Protein AF-A0A3N5Z529-F1 (afdb_monomer_lite)

pLDDT: mean 80.08, std 12.44, range [42.09, 96.94]

Sequence (91 aa):
MSISRRKCLKWIGAAGLGSVAGKSAFAAGNKHFEGYPESFGVLHDITLCVGCRSCEAACAKVNELPAPDKPFTDLSVLQEKRRTTAKAYTV

Radius of gyration: 19.18 Å; chains: 1; bounding box: 45×37×35 Å

Secondary structure (DSSP, 8-state):
-PPPHHHHHHHHHHHHTTTTSPPP-----SS----STT-------TTS-----HHHHHHHHHTTPPPPSS-TT-GGGGGS----BTTBS--

Foldseek 3Di:
DDDDPVNVVVVVVVVVVPCPVPDDDDPPDVDDDVPDPPDPDDDDDPVPDPQQQVVQVVVCVVVVADADPDHSNDSVVVVDDDDADPRGNDD

Structure (mmCIF, N/CA/C/O backbone):
data_AF-A0A3N5Z529-F1
#
_entry.id   AF-A0A3N5Z529-F1
#
loop_
_atom_site.group_PDB
_atom_site.id
_atom_site.type_symbol
_atom_site.label_atom_id
_atom_site.label_alt_id
_atom_site.label_comp_id
_atom_site.label_asym_id
_atom_site.label_entity_id
_atom_site.label_seq_id
_atom_site.pdbx_PDB_ins_code
_atom_site.Cartn_x
_atom_site.Cartn_y
_atom_site.Cartn_z
_atom_site.occupancy
_atom_site.B_iso_or_equiv
_atom_site.auth_seq_id
_atom_site.auth_comp_id
_atom_site.auth_asym_id
_atom_site.auth_atom_id
_atom_site.pdbx_PDB_model_num
ATOM 1 N N . MET A 1 1 ? 27.579 12.521 11.276 1.00 42.09 1 MET A N 1
ATOM 2 C CA . MET A 1 1 ? 27.631 13.919 10.783 1.00 42.09 1 MET A CA 1
ATOM 3 C C . MET A 1 1 ? 26.208 14.421 10.582 1.00 42.09 1 MET A C 1
ATOM 5 O O . MET A 1 1 ? 25.507 13.861 9.753 1.00 42.09 1 MET A O 1
ATOM 9 N N . SER A 1 2 ? 25.747 15.411 11.351 1.00 59.53 2 SER A N 1
ATOM 10 C CA . SER A 1 2 ? 24.384 15.943 11.212 1.00 59.53 2 SER A CA 1
ATOM 11 C C . SER A 1 2 ? 24.333 17.041 10.143 1.00 59.53 2 SER A C 1
ATOM 13 O O . SER A 1 2 ? 25.062 18.035 10.189 1.00 59.53 2 SER A O 1
ATOM 15 N N . ILE A 1 3 ? 23.476 16.856 9.140 1.00 74.81 3 ILE A N 1
ATOM 16 C CA . ILE A 1 3 ? 23.124 17.911 8.187 1.00 74.81 3 ILE A CA 1
ATOM 17 C C . ILE A 1 3 ? 22.276 18.956 8.925 1.00 74.81 3 ILE A C 1
ATOM 19 O O . ILE A 1 3 ? 21.289 18.623 9.575 1.00 74.81 3 ILE A O 1
ATOM 23 N N . SER A 1 4 ? 22.657 20.234 8.838 1.00 83.38 4 SER A N 1
ATOM 24 C CA . SER A 1 4 ? 21.835 21.341 9.340 1.00 83.38 4 SER A CA 1
ATOM 25 C C . SER A 1 4 ? 20.928 21.873 8.229 1.00 83.38 4 SER A C 1
ATOM 27 O O . SER A 1 4 ? 21.308 21.855 7.057 1.00 83.38 4 SER A O 1
ATOM 29 N N . ARG A 1 5 ? 19.747 22.405 8.582 1.00 83.44 5 ARG A N 1
ATOM 30 C CA . ARG A 1 5 ? 18.767 22.949 7.612 1.00 83.44 5 ARG A CA 1
ATOM 31 C C . ARG A 1 5 ? 19.406 23.942 6.631 1.00 83.44 5 ARG A C 1
ATOM 33 O O . ARG A 1 5 ? 19.174 23.861 5.432 1.00 83.44 5 ARG A O 1
ATOM 40 N N . ARG A 1 6 ? 20.292 24.818 7.125 1.00 84.56 6 ARG A N 1
ATOM 41 C CA . ARG A 1 6 ? 21.047 25.777 6.297 1.00 84.56 6 ARG A CA 1
ATOM 42 C C . ARG A 1 6 ? 22.052 25.114 5.354 1.00 84.56 6 ARG A C 1
ATOM 44 O O . ARG A 1 6 ? 22.184 25.560 4.222 1.00 84.56 6 ARG A O 1
ATOM 51 N N . LYS A 1 7 ? 22.762 24.070 5.796 1.00 84.81 7 LYS A N 1
ATOM 52 C CA . LYS A 1 7 ? 23.670 23.319 4.914 1.00 84.81 7 LYS A CA 1
ATOM 53 C C . LYS A 1 7 ? 22.884 22.598 3.819 1.00 84.81 7 LYS A C 1
ATOM 55 O O . LYS A 1 7 ? 23.294 22.664 2.671 1.00 84.81 7 LYS A O 1
ATOM 60 N N . CYS A 1 8 ? 21.740 22.001 4.156 1.00 83.25 8 CYS A N 1
ATOM 61 C CA . CYS A 1 8 ? 20.849 21.369 3.182 1.00 83.25 8 CYS A CA 1
ATOM 62 C C . CYS A 1 8 ? 20.399 22.361 2.095 1.00 83.25 8 CYS A C 1
ATOM 64 O O . CYS A 1 8 ? 20.602 22.109 0.914 1.00 83.25 8 CYS A O 1
ATOM 66 N N . LEU A 1 9 ? 19.900 23.540 2.488 1.00 84.81 9 LEU A N 1
ATOM 67 C CA . LEU A 1 9 ? 19.462 24.573 1.540 1.00 84.81 9 LEU A CA 1
ATOM 68 C C . LEU A 1 9 ? 20.588 25.066 0.620 1.00 84.81 9 LEU A C 1
ATOM 70 O O . LEU A 1 9 ? 20.356 25.273 -0.567 1.00 84.81 9 LEU A O 1
ATOM 74 N N . LYS A 1 10 ? 21.815 25.211 1.141 1.00 82.88 10 LYS A N 1
ATOM 75 C CA . LYS A 1 10 ? 22.985 25.564 0.322 1.00 82.88 10 LYS A CA 1
ATOM 76 C C . LYS A 1 10 ? 23.293 24.498 -0.733 1.00 82.88 10 LYS A C 1
ATOM 78 O O . LYS A 1 10 ? 23.582 24.852 -1.870 1.00 82.88 10 LYS A O 1
ATOM 83 N N . TRP A 1 11 ? 23.192 23.216 -0.376 1.00 80.75 11 TRP A N 1
ATOM 84 C CA . TRP A 1 11 ? 23.383 22.111 -1.320 1.00 80.75 11 TRP A CA 1
ATOM 85 C C . TRP A 1 11 ? 22.290 22.055 -2.393 1.00 80.75 11 TRP A C 1
ATOM 87 O O . TRP A 1 11 ? 22.614 21.871 -3.562 1.00 80.75 11 TRP A O 1
ATOM 97 N N . ILE A 1 12 ? 21.023 22.287 -2.028 1.00 80.56 12 ILE A N 1
ATOM 98 C CA . ILE A 1 12 ? 19.910 22.357 -2.991 1.00 80.56 12 ILE A CA 1
ATOM 99 C C . ILE A 1 12 ? 20.111 23.519 -3.974 1.00 80.56 12 ILE A C 1
ATOM 101 O O . ILE A 1 12 ? 19.987 23.328 -5.180 1.00 80.56 12 ILE A O 1
ATOM 105 N N . GLY A 1 13 ? 20.467 24.710 -3.478 1.00 77.12 13 GLY A N 1
ATOM 106 C CA . GLY A 1 13 ? 20.715 25.880 -4.326 1.00 77.12 13 GLY A CA 1
ATOM 107 C C . GLY A 1 13 ? 21.897 25.691 -5.282 1.00 77.12 13 GLY A C 1
ATOM 108 O O . GLY A 1 13 ? 21.802 26.056 -6.449 1.00 77.12 13 GLY A O 1
ATOM 109 N N . ALA A 1 14 ? 22.982 25.064 -4.816 1.00 75.38 14 ALA A N 1
ATOM 110 C CA . ALA A 1 14 ? 24.133 24.738 -5.659 1.00 75.38 14 ALA A CA 1
ATOM 111 C C . ALA A 1 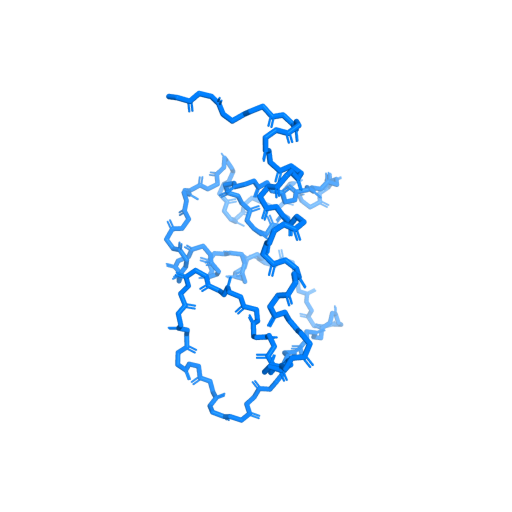14 ? 23.791 23.698 -6.743 1.00 75.38 14 ALA A C 1
ATOM 113 O O . ALA A 1 14 ? 24.205 23.854 -7.888 1.00 75.38 14 ALA A O 1
ATOM 114 N N . ALA A 1 15 ? 23.002 22.670 -6.409 1.00 68.88 15 ALA A N 1
ATOM 115 C CA . ALA A 1 15 ? 22.557 21.658 -7.370 1.00 68.88 15 ALA A CA 1
ATOM 116 C C . ALA A 1 15 ? 21.545 22.207 -8.398 1.00 68.88 15 ALA A C 1
ATOM 118 O O . ALA A 1 15 ? 21.516 21.751 -9.539 1.00 68.88 15 ALA A O 1
ATOM 119 N N . GLY A 1 16 ? 20.744 23.210 -8.021 1.00 64.81 16 GLY A N 1
ATOM 120 C CA . GLY A 1 16 ? 19.743 23.838 -8.890 1.00 64.81 16 GLY A CA 1
ATOM 121 C C . GLY A 1 16 ? 20.316 24.685 -10.031 1.00 64.81 16 GLY A C 1
ATOM 122 O O . GLY A 1 16 ? 19.630 24.904 -11.022 1.00 64.81 16 GLY A O 1
ATOM 123 N N . LEU A 1 17 ? 21.576 25.125 -9.954 1.00 63.62 17 LEU A N 1
ATOM 124 C CA . LEU A 1 17 ? 22.221 25.866 -11.050 1.00 63.62 17 LEU A CA 1
ATOM 125 C C . LEU A 1 17 ? 22.504 24.987 -12.287 1.00 63.62 17 LEU A C 1
ATOM 127 O O . LEU A 1 17 ? 22.694 25.518 -13.377 1.00 63.62 17 LEU A O 1
ATOM 131 N N . GLY A 1 18 ? 22.501 23.655 -12.143 1.00 61.91 18 GLY A N 1
ATOM 132 C CA . GLY A 1 18 ? 22.744 22.705 -13.237 1.00 61.91 18 GLY A CA 1
ATOM 133 C C . GLY A 1 18 ? 21.492 22.205 -13.970 1.00 61.91 18 GLY A C 1
ATOM 134 O O . GLY A 1 18 ? 21.622 21.504 -14.969 1.00 61.91 18 GLY A O 1
ATOM 135 N N . SER A 1 19 ? 20.280 22.537 -13.511 1.00 58.94 19 SER A N 1
ATOM 136 C CA . SER A 1 19 ? 19.029 21.964 -14.041 1.00 58.94 19 SER A CA 1
ATOM 137 C C . SER A 1 19 ? 18.432 22.706 -15.244 1.00 58.94 19 SER A C 1
ATOM 139 O O . SER A 1 19 ? 17.369 22.320 -15.726 1.00 58.94 19 SER A O 1
ATOM 141 N N . VAL A 1 20 ? 19.110 23.733 -15.772 1.00 60.41 20 VAL A N 1
ATOM 142 C CA . VAL A 1 20 ? 18.638 24.519 -16.934 1.00 60.41 20 VAL A CA 1
ATOM 143 C C . VAL A 1 20 ? 18.599 23.677 -18.225 1.00 60.41 20 VAL A C 1
ATOM 145 O O . VAL A 1 20 ? 17.826 23.966 -19.132 1.00 60.41 20 VAL A O 1
ATOM 148 N N . ALA A 1 21 ? 19.357 22.576 -18.283 1.00 65.12 21 ALA A N 1
ATOM 149 C CA . ALA A 1 21 ? 19.256 21.545 -19.317 1.00 65.12 21 ALA A CA 1
ATOM 150 C C . ALA A 1 21 ? 18.500 20.317 -18.767 1.00 65.12 21 ALA A C 1
ATOM 152 O O . ALA A 1 21 ? 19.090 19.280 -18.462 1.00 65.12 21 ALA A O 1
ATOM 153 N N . GLY A 1 22 ? 17.192 20.455 -18.547 1.00 60.00 22 GLY A N 1
ATOM 154 C CA . GLY A 1 22 ? 16.372 19.420 -17.912 1.00 60.00 22 GLY A CA 1
ATOM 155 C C . GLY A 1 22 ? 16.208 18.165 -18.777 1.00 60.00 22 GLY A C 1
ATOM 156 O O . GLY A 1 22 ? 15.579 18.211 -19.830 1.00 60.00 22 GLY A O 1
ATOM 157 N N . LYS A 1 23 ? 16.717 17.020 -18.308 1.00 63.16 23 LYS A N 1
ATOM 158 C CA . LYS A 1 23 ? 16.179 15.707 -18.698 1.00 63.16 23 LYS A CA 1
ATOM 159 C C . LYS A 1 23 ? 14.917 15.431 -17.882 1.00 63.16 23 LYS A C 1
ATOM 161 O O . LYS A 1 23 ? 14.795 15.916 -16.757 1.00 63.16 23 LYS A O 1
ATOM 166 N N . SER A 1 24 ? 14.005 14.632 -18.429 1.00 66.88 24 SER A N 1
ATOM 167 C CA . SER A 1 24 ? 12.816 14.149 -17.726 1.00 66.88 24 SER A CA 1
ATOM 168 C C . SER A 1 24 ? 13.225 13.525 -16.389 1.00 66.88 24 SER A C 1
ATOM 170 O O . SER A 1 24 ? 14.004 12.571 -16.355 1.00 66.88 24 SER A O 1
ATOM 172 N N . ALA A 1 25 ? 12.730 14.076 -15.283 1.00 63.78 25 ALA A N 1
ATOM 173 C CA . ALA A 1 25 ? 12.906 13.467 -13.976 1.00 63.78 25 ALA A CA 1
ATOM 174 C C . ALA A 1 25 ? 11.930 12.292 -13.868 1.00 63.78 25 ALA A C 1
ATOM 176 O O . ALA A 1 25 ? 10.717 12.490 -13.828 1.00 63.78 25 ALA A O 1
ATOM 177 N N . PHE A 1 26 ? 12.458 11.072 -13.837 1.00 60.12 26 PHE A N 1
ATOM 178 C CA . PHE A 1 26 ? 11.667 9.902 -13.475 1.00 60.12 26 PHE A CA 1
ATOM 179 C C . PHE A 1 26 ? 11.586 9.806 -11.955 1.00 60.12 26 PHE A C 1
ATOM 181 O O . PHE A 1 26 ? 12.553 10.103 -11.249 1.00 60.12 26 PHE A O 1
ATOM 188 N N . ALA A 1 27 ? 10.424 9.402 -11.445 1.00 60.62 27 ALA A N 1
ATOM 189 C CA . ALA A 1 27 ? 1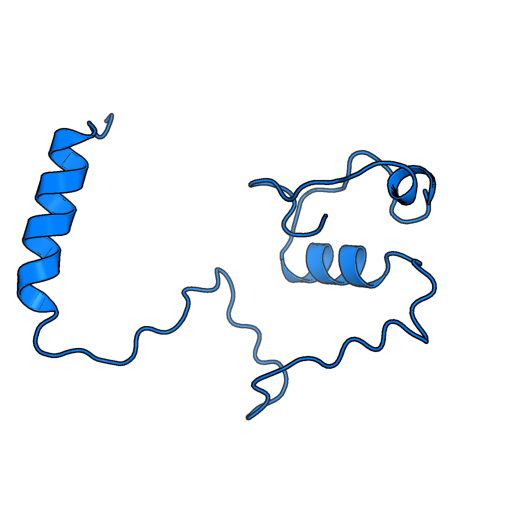0.273 9.111 -10.030 1.00 60.62 27 ALA A CA 1
ATOM 190 C C . ALA A 1 27 ? 11.303 8.044 -9.629 1.00 60.62 27 ALA A C 1
ATOM 192 O O . ALA A 1 27 ? 11.340 6.957 -10.206 1.00 60.62 27 ALA A O 1
ATOM 193 N N . ALA A 1 28 ? 12.151 8.363 -8.651 1.00 55.91 28 ALA A N 1
ATOM 194 C CA . ALA A 1 28 ? 13.076 7.403 -8.070 1.00 55.91 28 ALA A CA 1
ATOM 195 C C . ALA A 1 28 ? 12.273 6.397 -7.234 1.00 55.91 28 ALA A C 1
ATOM 197 O O . ALA A 1 28 ? 12.019 6.607 -6.049 1.00 55.91 28 ALA A O 1
ATOM 198 N N . GLY A 1 29 ? 11.812 5.325 -7.876 1.00 57.78 29 GLY A N 1
ATOM 199 C CA . GLY A 1 29 ? 11.325 4.142 -7.181 1.00 57.78 29 GLY A CA 1
ATOM 200 C C . GLY A 1 29 ? 12.506 3.388 -6.574 1.00 57.78 29 GLY A C 1
ATOM 201 O O . GLY A 1 29 ? 13.538 3.226 -7.219 1.00 57.78 29 GLY A O 1
ATOM 202 N N . ASN A 1 30 ? 12.362 2.904 -5.340 1.00 57.88 30 ASN A N 1
ATOM 203 C CA . ASN A 1 30 ? 13.423 2.155 -4.654 1.00 57.88 30 ASN A CA 1
ATOM 204 C C . ASN A 1 30 ? 13.692 0.774 -5.287 1.00 57.88 30 ASN A C 1
ATOM 206 O O . ASN A 1 30 ? 14.687 0.137 -4.950 1.00 57.88 30 ASN A O 1
ATOM 210 N N . LYS A 1 31 ? 12.823 0.315 -6.200 1.00 59.25 31 LYS A N 1
ATOM 211 C CA . LYS A 1 31 ? 12.978 -0.906 -6.998 1.00 59.25 31 LYS A CA 1
ATOM 212 C C . LYS A 1 31 ? 12.395 -0.708 -8.399 1.00 59.25 31 LYS A C 1
ATOM 214 O O . LYS A 1 31 ? 11.314 -0.137 -8.543 1.00 59.25 31 LYS A O 1
ATOM 219 N N . HIS A 1 32 ? 13.106 -1.189 -9.420 1.00 62.09 32 HIS A N 1
ATOM 220 C CA . HIS A 1 32 ? 12.578 -1.292 -10.779 1.00 62.09 32 HIS A CA 1
ATOM 221 C C . HIS A 1 32 ? 11.734 -2.565 -10.869 1.00 62.09 32 HIS A C 1
ATOM 223 O O . HIS A 1 32 ? 12.255 -3.675 -10.782 1.00 62.09 32 HIS A O 1
ATOM 229 N N . PHE A 1 33 ? 10.420 -2.396 -10.967 1.00 66.69 33 PHE A N 1
ATOM 230 C CA . PHE A 1 33 ? 9.497 -3.476 -11.282 1.00 66.69 33 P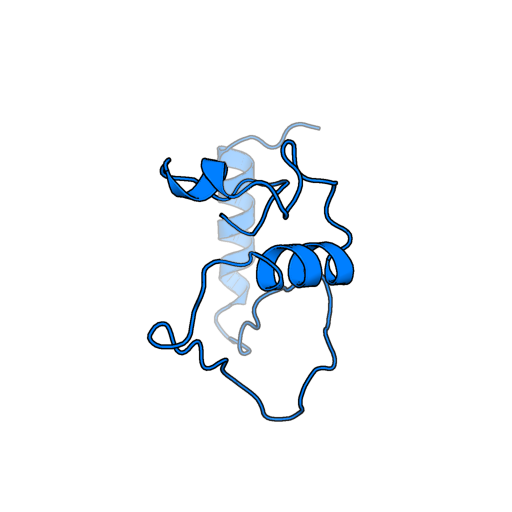HE A CA 1
ATOM 231 C C . PHE A 1 33 ? 9.378 -3.537 -12.806 1.00 66.69 33 PHE A C 1
ATOM 233 O O . PHE A 1 33 ? 8.837 -2.604 -13.393 1.00 66.69 33 PHE A O 1
ATOM 240 N N . GLU A 1 34 ? 9.888 -4.601 -13.440 1.00 69.38 34 GLU A N 1
ATOM 241 C CA . GLU A 1 34 ? 9.819 -4.743 -14.909 1.00 69.38 34 GLU A CA 1
ATOM 242 C C . GLU A 1 34 ? 8.374 -4.818 -15.430 1.00 69.38 34 GLU A C 1
ATOM 244 O O . GLU A 1 34 ? 8.114 -4.475 -16.578 1.00 69.38 34 GLU A O 1
ATOM 249 N N . GLY A 1 35 ? 7.431 -5.175 -14.549 1.00 68.94 35 GLY A N 1
ATOM 250 C CA . GLY A 1 35 ? 5.999 -4.947 -14.704 1.00 68.94 35 GLY A CA 1
ATOM 251 C C . GLY A 1 35 ? 5.415 -5.288 -16.069 1.00 68.94 35 GLY A C 1
ATOM 252 O O . GLY A 1 35 ? 5.728 -6.319 -16.658 1.00 68.94 35 GLY A O 1
ATOM 253 N N . TYR A 1 36 ? 4.500 -4.433 -16.525 1.00 71.62 36 TYR A N 1
ATOM 254 C CA . TYR A 1 36 ? 3.902 -4.522 -17.851 1.00 71.62 36 TYR A CA 1
ATOM 255 C C . TYR A 1 36 ? 4.500 -3.402 -18.715 1.00 71.62 36 TYR A C 1
ATOM 257 O O . TYR A 1 36 ? 4.253 -2.225 -18.419 1.00 71.62 36 TYR A O 1
ATOM 265 N N . PRO A 1 37 ? 5.287 -3.725 -19.755 1.00 77.00 37 PRO A N 1
ATOM 266 C CA . PRO A 1 37 ? 5.839 -2.724 -20.662 1.00 77.00 37 PRO A CA 1
ATOM 267 C C . PRO A 1 37 ? 4.734 -1.812 -21.207 1.00 77.00 37 PRO A C 1
ATOM 269 O O . PRO A 1 37 ? 3.628 -2.280 -21.475 1.00 77.00 37 PRO A O 1
ATOM 272 N N . GLU A 1 38 ? 5.019 -0.515 -21.337 1.00 78.00 38 GLU A N 1
ATOM 273 C CA . GLU A 1 38 ? 4.068 0.509 -21.809 1.00 78.00 38 GLU A CA 1
ATOM 274 C C . GLU A 1 38 ? 2.816 0.729 -20.928 1.00 78.00 38 GLU A C 1
ATOM 276 O O . GLU A 1 38 ? 1.879 1.418 -21.335 1.00 78.00 38 GLU A O 1
ATOM 281 N N . SER A 1 39 ? 2.777 0.195 -19.701 1.00 78.56 39 SER A N 1
ATOM 282 C CA . SER A 1 39 ? 1.695 0.492 -18.754 1.00 78.56 39 SER A CA 1
ATOM 283 C C . SER A 1 39 ? 2.037 1.689 -17.859 1.00 78.56 39 SER A C 1
ATOM 285 O O . SER A 1 39 ? 2.977 1.672 -17.069 1.00 78.56 39 SER A O 1
ATOM 287 N N . PHE A 1 40 ? 1.242 2.755 -17.975 1.00 79.00 40 PHE A N 1
ATOM 288 C CA . PHE A 1 40 ? 1.433 4.003 -17.219 1.00 79.00 40 PHE A CA 1
ATOM 289 C C . PHE A 1 40 ? 0.400 4.204 -16.098 1.00 79.00 40 PHE A C 1
ATOM 291 O O . PHE A 1 40 ? 0.411 5.233 -15.423 1.00 79.00 40 PHE A O 1
ATOM 298 N N . GLY A 1 41 ? -0.503 3.242 -15.883 1.00 82.62 41 GLY A N 1
ATOM 299 C CA . GLY A 1 41 ? -1.587 3.372 -14.911 1.00 82.62 41 GLY A CA 1
ATOM 300 C C . GLY A 1 41 ? -2.151 2.038 -14.434 1.00 82.62 41 GLY A C 1
ATOM 301 O O . GLY A 1 41 ? -1.954 0.999 -15.057 1.00 82.62 41 GLY A O 1
ATOM 302 N N . VAL A 1 42 ? -2.872 2.093 -13.312 1.00 86.38 42 VAL A N 1
ATOM 303 C CA . VAL A 1 42 ? -3.571 0.954 -12.703 1.00 86.38 42 VAL A CA 1
ATOM 304 C C . VAL A 1 42 ? -5.038 1.332 -12.519 1.00 86.38 42 VAL A C 1
ATOM 306 O O . VAL A 1 42 ? -5.337 2.351 -11.896 1.00 86.38 42 VAL A O 1
ATOM 309 N N . LEU A 1 43 ? -5.953 0.512 -13.041 1.00 91.69 43 LEU A N 1
ATOM 310 C CA . LEU A 1 43 ? -7.384 0.651 -12.774 1.00 91.69 43 LEU A CA 1
ATOM 311 C C . LEU A 1 43 ? -7.720 -0.031 -11.443 1.00 91.69 43 LEU A C 1
ATOM 313 O O . LEU A 1 43 ? -7.541 -1.238 -11.298 1.00 91.69 43 LEU A O 1
ATOM 317 N N . HIS A 1 44 ? -8.237 0.738 -10.488 1.00 92.38 44 HIS A N 1
ATOM 318 C CA . HIS A 1 44 ? -8.812 0.217 -9.251 1.00 92.38 44 HIS A CA 1
ATOM 319 C C . HIS A 1 44 ? -10.321 0.461 -9.270 1.00 92.38 44 HIS A C 1
ATOM 321 O O . HIS A 1 44 ? -10.781 1.566 -8.984 1.00 92.38 44 HIS A O 1
ATOM 327 N N . ASP A 1 45 ? -11.084 -0.573 -9.625 1.00 96.12 45 ASP A N 1
ATOM 328 C CA . ASP A 1 45 ? -12.542 -0.519 -9.593 1.00 96.12 45 ASP A CA 1
ATOM 329 C C . ASP A 1 45 ? -13.054 -0.736 -8.164 1.00 96.12 45 ASP A C 1
ATOM 331 O O . ASP A 1 45 ? -13.075 -1.849 -7.634 1.00 96.12 45 ASP A O 1
ATOM 335 N N . ILE A 1 46 ? -13.465 0.360 -7.532 1.00 93.94 46 ILE A N 1
ATOM 336 C CA . ILE A 1 46 ? -13.974 0.351 -6.161 1.00 93.94 46 ILE A CA 1
ATOM 337 C C . ILE A 1 46 ? -15.382 -0.240 -6.043 1.00 93.94 46 ILE A C 1
ATOM 339 O O . ILE A 1 46 ? -15.785 -0.585 -4.938 1.00 93.94 46 ILE A O 1
ATOM 343 N N . THR A 1 47 ? -16.119 -0.400 -7.147 1.00 96.94 47 THR A N 1
ATOM 344 C CA . THR A 1 47 ? -17.447 -1.037 -7.128 1.00 96.94 47 THR A CA 1
ATOM 345 C C . THR A 1 47 ? -17.352 -2.546 -6.890 1.00 96.94 47 THR A C 1
ATOM 347 O O . THR A 1 47 ? -18.275 -3.141 -6.339 1.00 96.94 47 THR A O 1
ATOM 350 N N . LEU A 1 48 ? -16.209 -3.147 -7.238 1.00 95.62 48 LEU A N 1
ATOM 351 C CA . LEU A 1 48 ? -15.890 -4.561 -7.013 1.00 95.62 48 LEU A CA 1
ATOM 352 C C . LEU A 1 48 ? -14.961 -4.781 -5.808 1.00 95.62 48 LEU A C 1
ATOM 354 O O . LEU A 1 48 ? -14.662 -5.920 -5.446 1.00 95.62 48 LEU A O 1
ATOM 358 N N . CYS A 1 49 ? -14.469 -3.707 -5.187 1.00 92.94 49 CYS A N 1
ATOM 359 C CA . CYS A 1 49 ? -13.537 -3.804 -4.075 1.00 92.94 49 CYS A CA 1
ATOM 360 C C . CYS A 1 49 ? -14.252 -4.275 -2.803 1.00 92.94 49 CYS A C 1
ATOM 362 O O . CYS A 1 49 ? -15.098 -3.581 -2.248 1.00 92.94 49 CYS A O 1
ATOM 364 N N . VAL A 1 50 ? -13.856 -5.445 -2.300 1.00 93.25 50 VAL A N 1
ATOM 365 C CA . VAL A 1 50 ? -14.427 -6.051 -1.082 1.00 93.25 50 VAL A CA 1
ATOM 366 C C . VAL A 1 50 ? -13.625 -5.749 0.189 1.00 93.25 50 VAL A C 1
ATOM 368 O O . VAL A 1 50 ? -13.901 -6.307 1.246 1.00 93.25 50 VAL A O 1
ATOM 371 N N . GLY A 1 51 ? -12.581 -4.920 0.099 1.00 91.12 51 GLY A N 1
ATOM 372 C CA . GLY A 1 51 ? -11.744 -4.578 1.253 1.00 91.12 51 GLY A CA 1
ATOM 373 C C . GLY A 1 51 ? -10.927 -5.749 1.816 1.00 91.12 51 GLY A C 1
ATOM 374 O O . GLY A 1 51 ? -10.589 -5.740 2.992 1.00 91.12 51 GLY A O 1
ATOM 375 N N . CYS A 1 52 ? -10.575 -6.753 1.003 1.00 92.94 52 CYS A N 1
ATOM 376 C CA . CYS A 1 52 ? -9.863 -7.959 1.461 1.00 92.94 52 CYS A CA 1
ATOM 377 C C . CYS A 1 52 ? -8.376 -7.756 1.802 1.00 92.94 52 CYS A C 1
ATOM 379 O O . CYS A 1 52 ? -7.725 -8.693 2.256 1.00 92.94 52 CYS A O 1
ATOM 381 N N . ARG A 1 53 ? -7.820 -6.565 1.541 1.00 93.12 53 ARG A N 1
ATOM 382 C CA . ARG A 1 53 ? -6.426 -6.185 1.847 1.00 93.12 53 ARG A CA 1
ATOM 383 C C . ARG A 1 53 ? -5.341 -7.057 1.191 1.00 93.12 53 ARG A C 1
ATOM 385 O O . ARG A 1 53 ? -4.165 -6.948 1.533 1.00 93.12 53 ARG A O 1
ATOM 392 N N . SER A 1 54 ? -5.685 -7.867 0.188 1.00 93.19 54 SER A N 1
ATOM 393 C CA . SER A 1 54 ? -4.706 -8.658 -0.576 1.00 93.19 54 SER A CA 1
ATOM 394 C C . SER A 1 54 ? -3.728 -7.780 -1.364 1.00 93.19 54 SER A C 1
ATOM 396 O O . SER A 1 54 ? -2.558 -8.132 -1.515 1.00 93.19 54 SER A O 1
ATOM 398 N N . CYS A 1 55 ? -4.180 -6.606 -1.811 1.00 91.81 55 CYS A N 1
ATOM 399 C CA . CYS A 1 55 ? -3.344 -5.598 -2.455 1.00 91.81 55 CYS A CA 1
ATOM 400 C C . CYS A 1 55 ? -2.252 -5.052 -1.516 1.00 91.81 55 CYS A C 1
ATOM 402 O O . CYS A 1 55 ? -1.116 -4.871 -1.953 1.00 91.81 55 CYS A O 1
ATOM 404 N N . GLU A 1 56 ? -2.552 -4.858 -0.226 1.00 91.94 56 GLU A N 1
ATOM 405 C CA . GLU A 1 56 ? -1.569 -4.445 0.785 1.00 91.94 56 GLU A CA 1
ATOM 406 C C . GLU A 1 56 ? -0.508 -5.538 0.987 1.00 91.94 56 GLU A C 1
ATOM 408 O O . GLU A 1 56 ? 0.691 -5.255 0.950 1.00 91.94 56 GLU A O 1
ATOM 413 N N . ALA A 1 57 ? -0.940 -6.799 1.115 1.00 91.88 57 ALA A N 1
ATOM 414 C CA . ALA A 1 57 ? -0.051 -7.948 1.283 1.00 91.88 57 ALA A CA 1
ATOM 415 C C . ALA A 1 57 ? 0.876 -8.157 0.074 1.00 91.88 57 ALA A C 1
ATOM 417 O O . ALA A 1 57 ? 2.077 -8.381 0.235 1.00 91.88 57 ALA A O 1
ATOM 418 N N . ALA A 1 58 ? 0.335 -8.046 -1.143 1.00 90.62 58 ALA A N 1
ATOM 419 C CA . ALA A 1 58 ? 1.123 -8.120 -2.366 1.00 90.62 58 ALA A CA 1
ATOM 420 C C . ALA A 1 58 ? 2.155 -6.988 -2.417 1.00 90.62 58 ALA A C 1
ATOM 422 O O . ALA A 1 58 ? 3.337 -7.263 -2.614 1.00 90.62 58 ALA A O 1
ATOM 423 N N . CYS A 1 59 ? 1.736 -5.743 -2.159 1.00 89.06 59 CYS A N 1
ATOM 424 C CA . CYS A 1 59 ? 2.625 -4.583 -2.124 1.00 89.06 59 CYS A CA 1
ATOM 425 C C . CYS A 1 59 ? 3.770 -4.769 -1.117 1.00 89.06 59 CYS A C 1
ATOM 427 O O . CYS A 1 59 ? 4.932 -4.542 -1.463 1.00 89.06 59 CYS A O 1
ATOM 429 N N . ALA A 1 60 ? 3.461 -5.243 0.094 1.00 89.06 60 ALA A N 1
ATOM 430 C CA . ALA A 1 60 ? 4.456 -5.535 1.119 1.00 89.06 60 ALA A CA 1
ATOM 431 C C . ALA A 1 60 ? 5.454 -6.611 0.670 1.00 89.06 60 ALA A C 1
ATOM 433 O O . ALA A 1 60 ? 6.653 -6.443 0.876 1.00 89.06 60 ALA A O 1
ATOM 434 N N . LYS A 1 61 ? 4.986 -7.669 -0.006 1.00 88.94 61 LYS A N 1
ATOM 435 C CA . LYS A 1 61 ? 5.842 -8.747 -0.521 1.00 88.94 61 LYS A CA 1
ATOM 436 C C . LYS A 1 61 ? 6.845 -8.251 -1.565 1.00 88.94 61 LYS A C 1
ATOM 438 O O . LYS A 1 61 ? 8.031 -8.523 -1.420 1.00 88.94 61 LYS A O 1
ATOM 443 N N . VAL A 1 62 ? 6.401 -7.535 -2.605 1.00 87.56 62 VAL A N 1
ATOM 444 C CA . VAL A 1 62 ? 7.312 -7.062 -3.675 1.00 87.56 62 VAL A CA 1
ATOM 445 C C . VAL A 1 62 ? 8.290 -5.992 -3.188 1.00 87.56 62 VAL A C 1
ATOM 447 O O . VAL A 1 62 ? 9.397 -5.887 -3.714 1.00 87.56 62 VAL A O 1
ATOM 450 N N . ASN A 1 63 ? 7.900 -5.212 -2.179 1.00 85.50 63 ASN A N 1
ATOM 451 C CA . ASN A 1 63 ? 8.740 -4.163 -1.603 1.00 85.50 63 ASN A CA 1
ATOM 452 C C . ASN A 1 63 ? 9.517 -4.607 -0.355 1.00 85.50 63 ASN A C 1
ATOM 454 O O . ASN A 1 63 ? 10.195 -3.771 0.235 1.00 85.50 63 ASN A O 1
ATOM 458 N N . GLU A 1 64 ? 9.433 -5.883 0.043 1.00 89.00 64 GLU A N 1
ATOM 459 C CA . GLU A 1 64 ? 10.103 -6.429 1.237 1.00 89.00 64 GLU A CA 1
ATOM 460 C C . GLU A 1 64 ? 9.830 -5.596 2.506 1.00 89.00 64 GLU A C 1
ATOM 462 O O . GLU A 1 64 ? 10.720 -5.324 3.313 1.00 89.00 64 GLU A O 1
ATOM 467 N N . LEU A 1 65 ? 8.580 -5.152 2.671 1.00 87.56 65 LEU A N 1
ATOM 468 C CA . LEU A 1 65 ? 8.171 -4.355 3.826 1.00 87.56 65 LEU A CA 1
ATOM 469 C C . LEU A 1 65 ? 8.069 -5.225 5.090 1.00 87.56 65 LEU A C 1
ATOM 471 O O . LEU A 1 65 ? 7.773 -6.421 4.996 1.00 87.56 65 LEU A O 1
ATOM 475 N N . PRO A 1 66 ? 8.271 -4.639 6.286 1.00 88.00 66 PRO A N 1
ATOM 476 C CA . PRO A 1 66 ? 8.045 -5.346 7.540 1.00 88.00 66 PRO A CA 1
ATOM 477 C C . PRO A 1 66 ? 6.591 -5.818 7.665 1.00 88.00 66 PRO A C 1
ATOM 479 O O . PRO A 1 66 ? 5.673 -5.234 7.085 1.00 88.00 66 PRO A O 1
ATOM 482 N N . ALA A 1 67 ? 6.384 -6.871 8.459 1.00 85.56 67 ALA A N 1
ATOM 483 C CA . ALA A 1 67 ? 5.046 -7.361 8.758 1.00 85.56 67 ALA A CA 1
ATOM 484 C C . ALA A 1 67 ? 4.205 -6.272 9.458 1.00 85.56 67 ALA A C 1
ATOM 486 O O . ALA A 1 67 ? 4.746 -5.523 10.277 1.00 85.56 67 ALA A O 1
ATOM 487 N N . PRO A 1 68 ? 2.899 -6.172 9.149 1.00 86.75 68 PRO A N 1
ATOM 488 C CA . PRO A 1 68 ? 2.013 -5.219 9.806 1.00 86.75 68 PRO A CA 1
ATOM 489 C C . PRO A 1 68 ? 1.741 -5.614 11.263 1.00 86.75 68 PRO A C 1
ATOM 491 O O . PRO A 1 68 ? 1.767 -6.795 11.608 1.00 86.75 68 PRO A O 1
ATOM 494 N N . ASP A 1 69 ? 1.391 -4.627 12.093 1.00 87.31 69 ASP A N 1
ATOM 495 C CA . ASP A 1 69 ? 1.046 -4.845 13.508 1.00 87.31 69 ASP A CA 1
ATOM 496 C C . ASP A 1 69 ? -0.181 -5.757 13.683 1.00 87.31 69 ASP A C 1
ATOM 498 O O . ASP A 1 69 ? -0.270 -6.532 14.633 1.00 87.31 69 ASP A O 1
ATOM 502 N N . LYS A 1 70 ? -1.132 -5.672 12.744 1.00 89.50 70 LYS A N 1
ATOM 503 C CA . LYS A 1 70 ? -2.322 -6.525 12.662 1.00 89.50 70 LYS A CA 1
ATOM 504 C C . LYS A 1 70 ? -2.272 -7.363 11.384 1.00 89.50 70 LYS A C 1
ATOM 506 O O . LYS A 1 70 ? -1.907 -6.827 10.333 1.00 89.50 70 LYS A O 1
ATOM 511 N N . PRO A 1 71 ? -2.680 -8.644 11.425 1.00 92.25 71 PRO A N 1
ATOM 512 C CA . PRO A 1 71 ? -2.664 -9.497 10.242 1.00 92.25 71 PRO A CA 1
ATOM 513 C C . PRO A 1 71 ? -3.570 -8.931 9.138 1.00 92.25 71 PRO A C 1
ATOM 515 O O . PRO A 1 71 ? -4.560 -8.254 9.412 1.00 92.25 71 PRO A O 1
ATOM 518 N N . PHE A 1 72 ? -3.263 -9.222 7.871 1.00 91.44 72 PHE A N 1
ATOM 519 C CA . PHE A 1 72 ? -4.064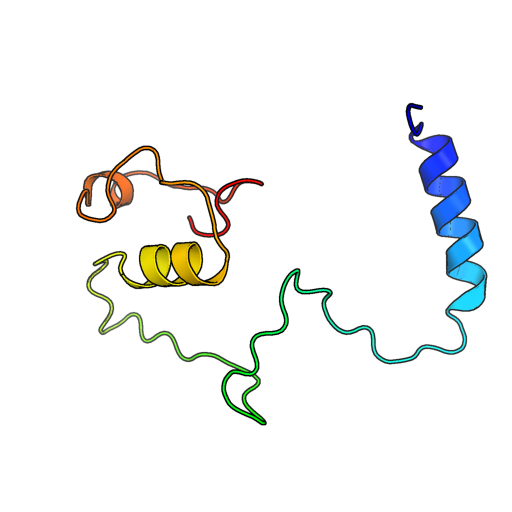 -8.736 6.733 1.00 91.44 72 PHE A CA 1
ATOM 520 C C . PHE A 1 72 ? -5.519 -9.229 6.756 1.00 91.44 72 PHE A C 1
ATOM 522 O O . PHE A 1 72 ? -6.403 -8.566 6.225 1.00 91.44 72 PHE A O 1
ATOM 529 N N . THR A 1 73 ? -5.771 -10.363 7.410 1.00 92.06 73 THR A N 1
ATOM 530 C CA . THR A 1 73 ? -7.110 -10.928 7.617 1.00 92.06 73 THR A CA 1
ATOM 531 C C . THR A 1 73 ? -7.930 -10.182 8.670 1.00 92.06 73 THR A C 1
ATOM 533 O O . THR A 1 73 ? -9.138 -10.385 8.745 1.00 92.06 73 THR A O 1
ATOM 536 N N . ASP A 1 74 ? -7.306 -9.336 9.495 1.00 93.38 74 ASP A N 1
ATOM 537 C CA . ASP A 1 74 ? -8.017 -8.495 10.455 1.00 93.38 74 ASP A CA 1
ATOM 538 C C . ASP A 1 74 ? -8.581 -7.261 9.737 1.00 93.38 74 ASP A C 1
ATOM 540 O O . ASP A 1 74 ? -7.851 -6.344 9.350 1.00 93.38 74 ASP A O 1
ATOM 544 N N . LEU A 1 75 ? -9.901 -7.253 9.547 1.00 91.31 75 LEU A N 1
ATOM 545 C CA . LEU A 1 75 ? -10.632 -6.165 8.897 1.00 91.31 75 LEU A CA 1
ATOM 546 C C . LEU A 1 75 ? -11.056 -5.056 9.871 1.00 91.31 75 LEU A C 1
ATOM 548 O O . LEU A 1 75 ? -11.580 -4.034 9.427 1.00 91.31 75 LEU A O 1
ATOM 552 N N . SER A 1 76 ? -10.796 -5.195 11.180 1.00 92.44 76 SER A N 1
ATOM 553 C CA . SER A 1 76 ? -11.077 -4.134 12.163 1.00 92.44 76 SER A CA 1
ATOM 554 C C . SER A 1 76 ? -10.339 -2.834 11.834 1.00 92.44 76 SER A C 1
ATOM 556 O O . SER A 1 76 ? -10.826 -1.748 12.129 1.00 92.44 76 SER A O 1
ATOM 558 N N . VAL A 1 77 ? -9.206 -2.938 11.135 1.00 89.62 77 VAL A N 1
ATOM 559 C CA . VAL A 1 77 ? -8.393 -1.812 10.659 1.00 89.62 77 VAL A CA 1
ATOM 560 C C . VAL A 1 7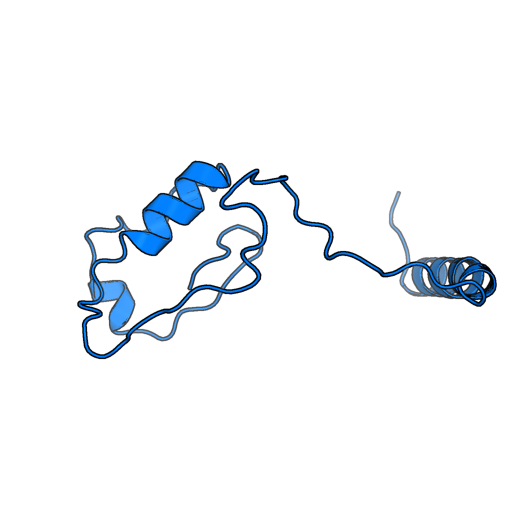7 ? -9.126 -0.882 9.689 1.00 89.62 77 VAL A C 1
ATOM 562 O O . VAL A 1 77 ? -8.687 0.243 9.470 1.00 89.62 77 VAL A O 1
ATOM 565 N N . LEU A 1 78 ? -10.214 -1.347 9.066 1.00 88.81 78 LEU A N 1
ATOM 566 C CA . LEU A 1 78 ? -11.020 -0.547 8.141 1.00 88.81 78 LEU A CA 1
ATOM 567 C C . LEU A 1 78 ? -12.009 0.372 8.873 1.00 88.81 78 LEU A C 1
ATOM 569 O O . LEU A 1 78 ? -12.577 1.263 8.249 1.00 88.81 78 LEU A O 1
ATOM 573 N N . GLN A 1 79 ? -12.203 0.176 10.182 1.00 92.44 79 GLN A N 1
ATOM 574 C CA . GLN A 1 79 ? -13.092 0.999 11.011 1.00 92.44 79 GLN A CA 1
ATOM 575 C C . GLN A 1 79 ? -12.445 2.313 11.457 1.00 92.44 79 GLN A C 1
ATOM 577 O O . GLN A 1 79 ? -13.125 3.224 11.925 1.00 92.44 79 GLN A O 1
ATOM 582 N N . GLU A 1 80 ? -11.126 2.424 11.313 1.00 89.38 80 GLU A N 1
ATOM 583 C CA . GLU A 1 80 ? -10.356 3.599 11.691 1.00 89.38 80 GLU A CA 1
ATOM 584 C C . GLU A 1 80 ? -9.637 4.197 10.485 1.00 89.38 80 GLU A C 1
ATOM 586 O O . GLU A 1 80 ? -9.259 3.519 9.526 1.00 89.38 80 GLU A O 1
ATOM 591 N N . LYS A 1 81 ? -9.429 5.513 10.520 1.00 88.50 81 LYS A N 1
ATOM 592 C CA . LYS A 1 81 ? -8.673 6.192 9.474 1.00 88.50 81 LYS A CA 1
ATOM 593 C C . LYS A 1 81 ? -7.187 5.897 9.648 1.00 88.50 81 LYS A C 1
ATOM 595 O O . LYS A 1 81 ? -6.561 6.391 10.582 1.00 88.50 81 LYS A O 1
ATOM 600 N N . ARG A 1 82 ? -6.610 5.169 8.697 1.00 87.44 82 ARG A N 1
ATOM 601 C CA . ARG A 1 82 ? -5.182 4.833 8.678 1.00 87.44 82 ARG A CA 1
ATOM 602 C C . ARG A 1 82 ? -4.364 5.810 7.831 1.00 87.44 82 ARG A C 1
ATOM 604 O O . ARG A 1 82 ? -4.895 6.527 6.978 1.00 87.44 82 ARG A O 1
ATOM 611 N N . ARG A 1 83 ? -3.057 5.881 8.092 1.00 85.56 83 ARG A N 1
ATOM 612 C CA . ARG A 1 83 ? -2.091 6.747 7.396 1.00 85.56 83 ARG A CA 1
ATOM 613 C C . ARG A 1 83 ? -0.844 5.942 7.050 1.00 85.56 83 ARG A C 1
ATOM 615 O O . ARG A 1 83 ? -0.334 5.205 7.886 1.00 85.56 83 ARG A O 1
ATOM 622 N N . THR A 1 84 ? -0.312 6.177 5.856 1.00 86.75 84 THR A N 1
ATOM 623 C CA . THR A 1 84 ? 0.994 5.661 5.438 1.00 86.75 84 THR A CA 1
ATOM 624 C C . THR A 1 84 ? 2.109 6.191 6.339 1.00 86.75 84 THR A C 1
ATOM 626 O O . THR A 1 84 ? 2.074 7.344 6.779 1.00 86.75 84 THR A O 1
ATOM 629 N N . THR A 1 85 ? 3.144 5.385 6.548 1.00 84.00 85 THR A N 1
ATOM 630 C CA . THR A 1 85 ? 4.345 5.741 7.311 1.00 84.00 85 THR A CA 1
ATOM 631 C C . THR A 1 85 ? 5.608 5.412 6.514 1.00 84.00 85 THR A C 1
ATOM 633 O O . THR A 1 85 ? 5.554 4.775 5.465 1.00 84.00 85 THR A O 1
ATOM 636 N N . ALA A 1 86 ? 6.780 5.784 7.034 1.00 82.19 86 ALA A N 1
ATOM 637 C CA . ALA A 1 86 ? 8.058 5.400 6.427 1.00 82.19 86 ALA A CA 1
ATOM 638 C C . ALA A 1 86 ? 8.284 3.873 6.370 1.00 82.19 86 ALA A C 1
ATOM 640 O O . ALA A 1 86 ? 9.153 3.420 5.631 1.00 82.19 86 ALA A O 1
ATOM 641 N N . LYS A 1 87 ? 7.522 3.092 7.150 1.00 75.62 87 LYS A N 1
ATOM 642 C CA . LYS A 1 87 ? 7.608 1.626 7.221 1.00 75.62 87 LYS A CA 1
ATOM 643 C C . LYS A 1 87 ? 6.421 0.913 6.560 1.00 75.62 87 LYS A C 1
ATOM 645 O O . LYS A 1 87 ? 6.487 -0.294 6.370 1.00 75.62 87 LYS A O 1
ATOM 650 N N . ALA A 1 88 ? 5.357 1.642 6.221 1.00 77.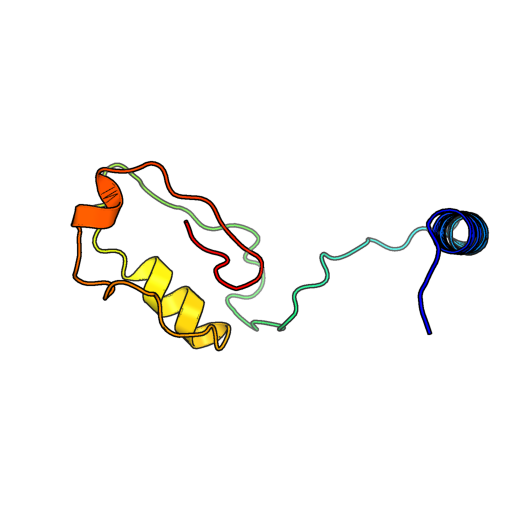44 88 ALA A N 1
ATOM 651 C CA . ALA A 1 88 ? 4.137 1.109 5.626 1.00 77.44 88 ALA A CA 1
ATOM 652 C C . ALA A 1 88 ? 3.634 2.072 4.545 1.00 77.44 88 ALA A C 1
ATOM 654 O O . ALA A 1 88 ? 3.106 3.144 4.841 1.00 77.44 88 ALA A O 1
ATOM 655 N N . TYR A 1 89 ? 3.842 1.705 3.282 1.00 75.81 89 TYR A N 1
ATOM 656 C CA . TYR A 1 89 ? 3.480 2.549 2.135 1.00 75.81 89 TYR A CA 1
ATOM 657 C C . TYR A 1 89 ? 2.015 2.417 1.722 1.00 75.81 89 TYR A C 1
ATOM 659 O O . TYR A 1 89 ? 1.525 3.211 0.924 1.00 75.81 89 TYR A O 1
ATOM 667 N N . THR A 1 90 ? 1.315 1.433 2.277 1.00 74.19 90 THR A N 1
ATOM 668 C CA . THR A 1 90 ? -0.137 1.306 2.186 1.00 74.19 90 THR A CA 1
ATOM 669 C C . THR A 1 90 ? -0.765 1.825 3.479 1.00 74.19 90 THR A C 1
ATOM 671 O O . THR A 1 90 ? -0.119 1.815 4.531 1.00 74.19 90 THR A O 1
ATOM 674 N N . VAL A 1 91 ? -1.973 2.394 3.369 1.00 67.00 91 VAL A N 1
ATOM 675 C CA . VAL A 1 91 ? -2.803 2.732 4.540 1.00 67.00 91 VAL A CA 1
ATOM 676 C C . VAL A 1 91 ? -3.085 1.477 5.328 1.00 67.00 91 VAL A C 1
ATOM 678 O O . VAL A 1 91 ? -3.247 0.419 4.686 1.00 67.00 91 VAL A O 1
#